Protein AF-A0A3D3AEP1-F1 (afdb_monomer)

Radius of gyration: 13.62 Å; Cα contacts (8 Å, |Δi|>4): 65; chains: 1; bounding box: 34×34×32 Å

Sequence (71 aa):
MVDNSVELRQEVFTSDAWKIIDWLEDDEVTKYLNEGQNVCESIREIIYRINMPILTHLFNQNGSFFMVTTS

Structure (mmCIF, N/CA/C/O backbone):
data_AF-A0A3D3AEP1-F1
#
_entry.id   AF-A0A3D3AEP1-F1
#
loop_
_atom_site.group_PDB
_atom_site.id
_atom_site.type_symbol
_atom_site.label_atom_id
_atom_site.label_alt_id
_atom_site.label_comp_id
_atom_site.label_asym_id
_atom_site.label_entity_id
_atom_site.label_seq_id
_atom_site.pdbx_PDB_ins_code
_atom_site.Cartn_x
_atom_site.Cartn_y
_atom_site.Cartn_z
_atom_site.occupancy
_atom_site.B_iso_or_equiv
_atom_site.auth_seq_id
_atom_site.auth_comp_id
_atom_site.auth_asym_id
_atom_site.auth_atom_id
_atom_site.pdbx_PDB_model_num
ATOM 1 N N . MET A 1 1 ? 20.754 -20.224 -9.743 1.00 50.41 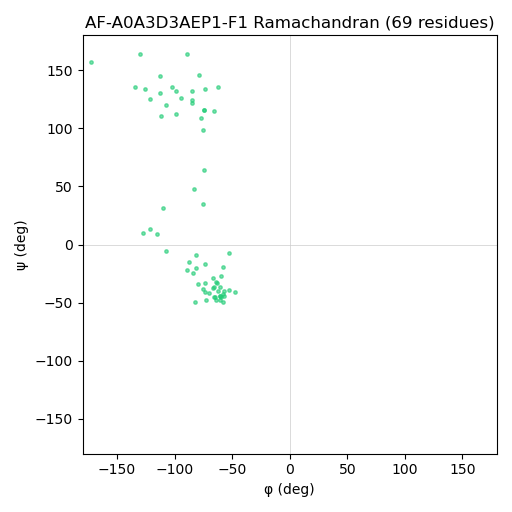1 MET A N 1
ATOM 2 C CA . MET A 1 1 ? 20.429 -19.636 -8.431 1.00 50.41 1 MET A CA 1
ATOM 3 C C . MET A 1 1 ? 19.428 -18.545 -8.728 1.00 50.41 1 MET A C 1
ATOM 5 O O . MET A 1 1 ? 19.761 -17.693 -9.539 1.00 50.41 1 MET A O 1
ATOM 9 N N . VAL A 1 2 ? 18.194 -18.664 -8.240 1.00 62.84 2 VAL A N 1
ATOM 10 C CA . VAL A 1 2 ? 17.224 -17.568 -8.355 1.00 62.84 2 VAL A CA 1
ATOM 11 C C . VAL A 1 2 ? 17.645 -16.573 -7.286 1.00 62.84 2 VAL A C 1
ATOM 13 O O . VAL A 1 2 ? 17.641 -16.907 -6.101 1.00 62.84 2 VAL A O 1
ATOM 16 N N . ASP A 1 3 ? 18.185 -15.447 -7.725 1.00 65.75 3 ASP A N 1
ATOM 17 C CA . ASP A 1 3 ? 18.542 -14.352 -6.841 1.00 65.75 3 ASP A CA 1
ATOM 18 C C . ASP A 1 3 ? 17.229 -13.675 -6.448 1.00 65.75 3 ASP A C 1
ATOM 20 O O . ASP A 1 3 ? 16.665 -12.931 -7.240 1.00 65.75 3 ASP A O 1
ATOM 24 N N . ASN A 1 4 ? 16.691 -14.000 -5.268 1.00 73.31 4 ASN A N 1
ATOM 25 C CA . ASN A 1 4 ? 15.486 -13.354 -4.738 1.00 73.31 4 ASN A CA 1
ATOM 26 C C . ASN A 1 4 ? 15.846 -11.948 -4.237 1.00 73.31 4 ASN A C 1
ATOM 28 O O . ASN A 1 4 ? 15.802 -11.669 -3.033 1.00 73.31 4 ASN A O 1
ATOM 32 N N . SER A 1 5 ? 16.269 -11.080 -5.151 1.00 84.44 5 SER A N 1
ATOM 33 C CA . SER A 1 5 ? 16.592 -9.703 -4.820 1.00 84.44 5 SER A CA 1
ATOM 34 C C . SER A 1 5 ? 15.294 -8.936 -4.565 1.00 84.44 5 SER A C 1
ATOM 36 O O . SER A 1 5 ? 14.295 -9.102 -5.268 1.00 84.44 5 SER A O 1
ATOM 38 N N . VAL A 1 6 ? 15.274 -8.159 -3.484 1.00 88.31 6 VAL A N 1
ATOM 39 C CA . VAL A 1 6 ? 14.130 -7.311 -3.150 1.00 88.31 6 VAL A CA 1
ATOM 40 C C . VAL A 1 6 ? 14.282 -6.001 -3.912 1.00 88.31 6 VAL A C 1
ATOM 42 O O . VAL A 1 6 ? 15.262 -5.281 -3.724 1.00 88.31 6 VAL A O 1
ATOM 45 N N . GLU A 1 7 ? 13.293 -5.679 -4.736 1.00 90.69 7 GLU A N 1
ATOM 46 C CA . GLU A 1 7 ? 13.252 -4.472 -5.556 1.00 90.69 7 GLU A CA 1
ATOM 47 C C . GLU A 1 7 ? 12.138 -3.532 -5.090 1.00 90.69 7 GLU A C 1
ATOM 49 O O . GLU A 1 7 ? 11.060 -3.971 -4.678 1.00 90.69 7 GLU A O 1
ATOM 54 N N . LEU A 1 8 ? 12.390 -2.225 -5.180 1.00 90.25 8 LEU A N 1
ATOM 55 C CA . LEU A 1 8 ? 11.409 -1.181 -4.891 1.00 90.25 8 LEU A CA 1
ATOM 56 C C . LEU A 1 8 ? 10.955 -0.536 -6.197 1.00 90.25 8 LEU A C 1
ATOM 58 O O . LEU A 1 8 ? 11.758 0.066 -6.909 1.00 90.25 8 LEU A O 1
ATOM 62 N N . ARG A 1 9 ? 9.657 -0.622 -6.482 1.00 90.88 9 ARG A N 1
ATOM 63 C CA . ARG A 1 9 ? 9.044 -0.068 -7.691 1.00 90.88 9 ARG A CA 1
ATOM 64 C C . ARG A 1 9 ? 8.111 1.085 -7.345 1.00 90.88 9 ARG A C 1
ATOM 66 O O . ARG A 1 9 ? 7.256 0.938 -6.480 1.00 90.88 9 ARG A O 1
ATOM 73 N N . GLN A 1 10 ? 8.241 2.220 -8.029 1.00 88.06 10 GLN A N 1
ATOM 74 C CA . GLN A 1 10 ? 7.335 3.362 -7.830 1.00 88.06 10 GLN A CA 1
ATOM 75 C C . GLN A 1 10 ? 6.051 3.241 -8.651 1.00 88.06 10 GLN A C 1
ATOM 77 O O . GLN A 1 10 ? 5.030 3.828 -8.302 1.00 88.06 10 GLN A O 1
ATOM 82 N N . GLU A 1 11 ? 6.083 2.487 -9.748 1.00 88.81 11 GLU A N 1
ATOM 83 C CA . GLU A 1 11 ? 4.908 2.194 -10.548 1.00 88.81 11 GLU A CA 1
ATOM 84 C C . GLU A 1 11 ? 3.909 1.350 -9.759 1.00 88.81 11 GLU A C 1
ATOM 86 O O . GLU A 1 11 ? 4.165 0.186 -9.431 1.00 88.81 11 GLU A O 1
ATOM 91 N N . VAL A 1 12 ? 2.748 1.951 -9.496 1.00 88.00 12 VAL A N 1
ATOM 92 C CA . VAL A 1 12 ? 1.592 1.265 -8.922 1.00 88.00 12 VAL A CA 1
ATOM 93 C C . VAL A 1 12 ? 0.647 0.928 -10.062 1.00 88.00 12 VAL A C 1
ATOM 95 O O . VAL A 1 12 ? 0.078 1.826 -10.685 1.00 88.00 12 VAL A O 1
ATOM 98 N N . PHE A 1 13 ? 0.487 -0.358 -10.353 1.00 89.31 13 PHE A N 1
ATOM 99 C CA . PHE A 1 13 ? -0.451 -0.827 -11.367 1.00 89.31 13 PHE A CA 1
ATOM 100 C C . PHE A 1 13 ? -1.829 -1.091 -10.761 1.00 89.31 13 PHE A C 1
ATOM 102 O O . PHE A 1 13 ? -1.974 -1.262 -9.551 1.00 89.31 13 PHE A O 1
ATOM 109 N N . THR A 1 14 ? -2.855 -1.206 -11.602 1.00 88.12 14 THR A N 1
ATOM 110 C CA . THR A 1 14 ? -4.212 -1.576 -11.162 1.00 88.12 14 THR A CA 1
ATOM 111 C C . THR A 1 14 ? -4.226 -2.867 -10.335 1.00 88.12 14 THR A C 1
ATOM 113 O O . THR A 1 14 ? -4.928 -2.954 -9.333 1.00 88.12 14 THR A O 1
ATOM 116 N N . SER A 1 15 ? -3.415 -3.862 -10.710 1.00 88.62 15 SER A N 1
ATOM 117 C CA . SER A 1 15 ? -3.271 -5.112 -9.952 1.00 88.62 15 SER A CA 1
ATOM 118 C C . SER A 1 15 ? -2.673 -4.911 -8.561 1.00 88.62 15 SER A C 1
ATOM 120 O O . SER A 1 15 ? -3.007 -5.652 -7.644 1.00 88.62 15 SER A O 1
ATOM 122 N N . ASP A 1 16 ? -1.783 -3.931 -8.401 1.00 89.56 16 ASP A N 1
ATOM 123 C CA . ASP A 1 16 ? -1.214 -3.591 -7.097 1.00 89.56 16 ASP A CA 1
ATOM 124 C C . ASP A 1 16 ? -2.248 -2.858 -6.247 1.00 89.56 16 ASP A C 1
ATOM 126 O O . ASP A 1 16 ? -2.406 -3.170 -5.074 1.00 89.56 16 ASP A O 1
ATOM 130 N N . ALA A 1 17 ? -3.015 -1.948 -6.853 1.00 88.50 17 ALA A N 1
ATOM 131 C CA . ALA A 1 17 ? -4.084 -1.231 -6.170 1.00 88.50 17 ALA A CA 1
ATOM 132 C C . ALA A 1 17 ? -5.165 -2.175 -5.618 1.00 88.50 17 ALA A C 1
ATOM 134 O O . ALA A 1 17 ? -5.634 -1.962 -4.505 1.00 88.50 17 ALA A O 1
ATOM 135 N N . TRP A 1 18 ? -5.500 -3.256 -6.331 1.00 89.00 18 TRP A N 1
ATOM 136 C CA . TRP A 1 18 ? -6.380 -4.301 -5.795 1.00 89.00 18 TRP A CA 1
ATOM 137 C C . TRP A 1 18 ? -5.800 -5.004 -4.562 1.00 89.00 18 TRP A C 1
ATOM 139 O O . TRP A 1 18 ? -6.538 -5.246 -3.615 1.00 89.00 18 TRP A O 1
ATOM 149 N N . LYS A 1 19 ? -4.490 -5.286 -4.535 1.00 89.88 19 LYS A N 1
ATOM 150 C CA . LYS A 1 19 ? -3.829 -5.853 -3.344 1.00 89.88 19 LYS A CA 1
ATOM 151 C C . LYS A 1 19 ? -3.824 -4.872 -2.174 1.00 89.88 19 LYS A C 1
ATOM 153 O O . LYS A 1 19 ? -3.958 -5.290 -1.033 1.00 89.88 19 LYS A O 1
ATOM 158 N N . ILE A 1 20 ? -3.660 -3.580 -2.457 1.00 87.81 20 ILE A N 1
ATOM 159 C CA . ILE A 1 20 ? -3.726 -2.528 -1.438 1.00 87.81 20 ILE A CA 1
ATOM 160 C C . ILE A 1 20 ? -5.138 -2.464 -0.849 1.00 87.81 20 ILE A C 1
ATOM 162 O O . ILE A 1 20 ? -5.267 -2.430 0.364 1.00 87.81 20 ILE A O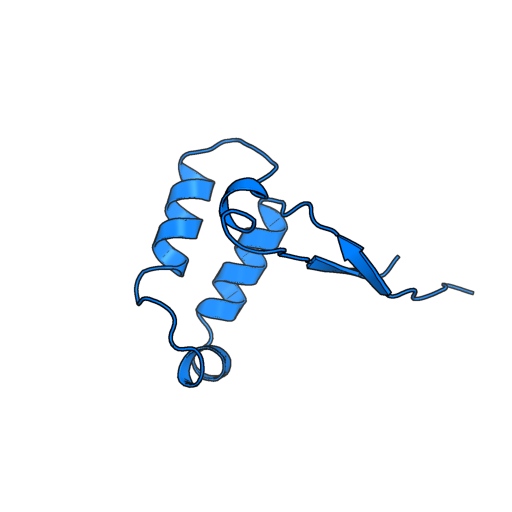 1
ATOM 166 N N . ILE A 1 21 ? -6.185 -2.501 -1.681 1.00 88.12 21 ILE A N 1
ATOM 167 C CA . ILE A 1 21 ? -7.577 -2.540 -1.207 1.00 88.12 21 ILE A CA 1
ATOM 168 C C . ILE A 1 21 ? -7.813 -3.751 -0.301 1.00 88.12 21 ILE A C 1
ATOM 170 O O . ILE A 1 21 ? -8.328 -3.574 0.793 1.00 88.12 21 ILE A O 1
ATOM 174 N N . ASP A 1 22 ? -7.406 -4.94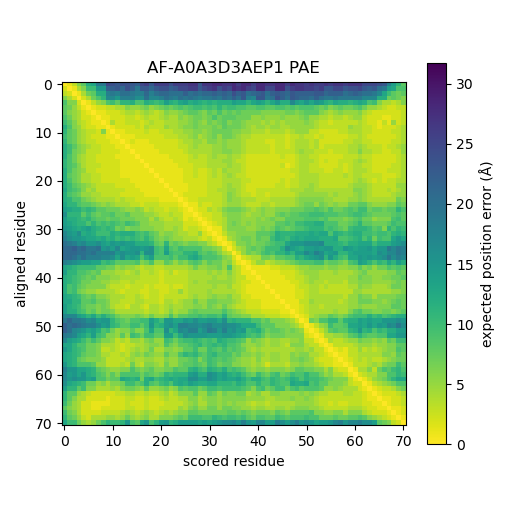7 -0.729 1.00 88.75 22 ASP A N 1
ATOM 175 C CA . ASP A 1 22 ? -7.551 -6.181 0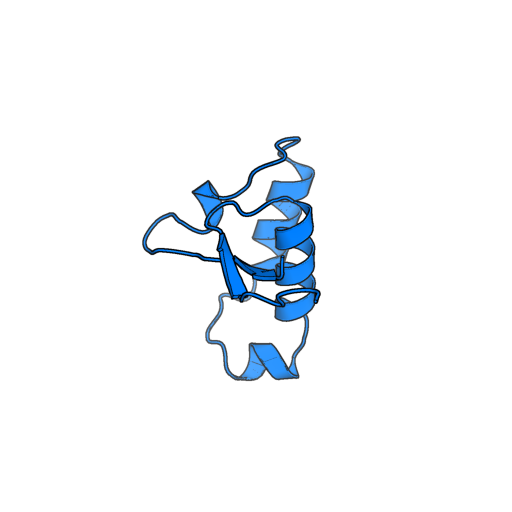.057 1.00 88.75 22 ASP A CA 1
ATOM 176 C C . ASP A 1 22 ? -6.852 -6.070 1.425 1.00 88.75 22 ASP A C 1
ATOM 178 O O . ASP A 1 22 ? -7.430 -6.395 2.457 1.00 88.75 22 ASP A O 1
ATOM 182 N N . TRP A 1 23 ? -5.645 -5.495 1.454 1.00 86.75 23 TRP A N 1
ATOM 183 C CA . TRP A 1 23 ? -4.902 -5.243 2.692 1.00 86.75 23 TRP A CA 1
ATOM 184 C C . TRP A 1 23 ? -5.574 -4.205 3.603 1.00 86.75 23 TRP A C 1
ATOM 186 O O . TRP A 1 23 ? -5.561 -4.355 4.821 1.00 86.75 23 TRP A O 1
ATOM 196 N N . LEU A 1 24 ? -6.178 -3.165 3.023 1.00 84.75 24 LEU A N 1
ATOM 197 C CA . LEU A 1 24 ? -6.897 -2.115 3.750 1.00 84.75 24 LEU A CA 1
ATOM 198 C C . LEU A 1 24 ? -8.333 -2.505 4.139 1.00 84.75 24 LEU A C 1
ATOM 200 O O . LEU A 1 24 ? -8.994 -1.778 4.875 1.00 84.75 24 LEU A O 1
ATOM 204 N N . GLU A 1 25 ? -8.851 -3.628 3.653 1.00 85.75 25 GLU A N 1
ATOM 205 C CA . GLU A 1 25 ? -10.112 -4.206 4.131 1.00 85.75 25 GLU A CA 1
ATOM 206 C C . GLU A 1 25 ? -9.902 -5.130 5.339 1.00 85.75 25 GLU A C 1
ATOM 208 O O . GLU A 1 25 ? -10.861 -5.441 6.049 1.00 85.75 25 GLU A O 1
ATOM 213 N N . ASP A 1 26 ? -8.659 -5.541 5.607 1.00 86.62 26 ASP A N 1
ATOM 214 C CA . ASP A 1 26 ? -8.314 -6.349 6.771 1.00 86.62 26 ASP A CA 1
ATOM 215 C C . ASP A 1 26 ? -8.324 -5.493 8.053 1.00 86.62 26 ASP A C 1
ATOM 217 O O . ASP A 1 26 ? -7.537 -4.557 8.236 1.00 86.62 26 ASP A O 1
ATOM 221 N N . ASP A 1 27 ? -9.235 -5.823 8.970 1.00 80.81 27 ASP A N 1
ATOM 222 C CA . ASP A 1 27 ? -9.394 -5.140 10.258 1.00 80.81 27 ASP A CA 1
ATOM 223 C C . ASP A 1 27 ? -8.143 -5.278 11.143 1.00 80.81 27 ASP A C 1
ATOM 225 O O . ASP A 1 27 ? -7.763 -4.337 11.840 1.00 80.81 27 ASP A O 1
ATOM 229 N N . GLU A 1 28 ? -7.423 -6.404 11.071 1.00 82.88 28 GLU A N 1
ATOM 230 C CA . GLU A 1 28 ? -6.200 -6.604 11.858 1.00 82.88 28 GLU A CA 1
ATOM 231 C C . GLU A 1 28 ? -5.076 -5.655 11.428 1.00 82.88 28 GLU A C 1
ATOM 233 O O . GLU A 1 28 ? -4.228 -5.276 12.245 1.00 82.88 28 GLU A O 1
ATOM 238 N N . VAL A 1 29 ? -5.092 -5.253 10.159 1.00 78.88 29 VAL A N 1
ATOM 239 C CA . VAL A 1 29 ? -4.161 -4.296 9.567 1.00 78.88 29 VAL A CA 1
ATOM 240 C C . VAL A 1 29 ? -4.604 -2.867 9.868 1.00 78.88 29 VAL A C 1
ATOM 242 O O . VAL A 1 29 ? -3.809 -2.049 10.339 1.00 78.88 29 VAL A O 1
ATOM 245 N N . THR A 1 30 ? -5.876 -2.560 9.618 1.00 78.88 30 THR A N 1
ATOM 246 C CA . THR A 1 30 ? -6.389 -1.186 9.659 1.00 78.88 30 THR A CA 1
ATOM 247 C C . THR A 1 30 ? -6.727 -0.678 11.050 1.00 78.88 30 THR A C 1
ATOM 249 O O . THR A 1 30 ? -6.687 0.531 11.261 1.00 78.88 30 THR A O 1
ATOM 252 N N . LYS A 1 31 ? -6.938 -1.545 12.049 1.00 77.94 31 LYS A N 1
ATOM 253 C CA . LYS A 1 31 ? -7.217 -1.121 13.438 1.00 77.94 31 LYS A CA 1
ATOM 254 C C . LYS A 1 31 ? -6.133 -0.238 14.068 1.00 77.94 31 LYS A C 1
ATOM 256 O O . LYS A 1 31 ? -6.394 0.444 15.059 1.00 77.94 31 LYS A O 1
ATOM 261 N N . TYR A 1 32 ? -4.917 -0.257 13.520 1.00 77.94 32 TYR A N 1
ATOM 262 C CA . TYR A 1 32 ? -3.801 0.596 13.946 1.00 77.94 32 TYR A CA 1
ATOM 263 C C . TYR A 1 32 ? -3.472 1.719 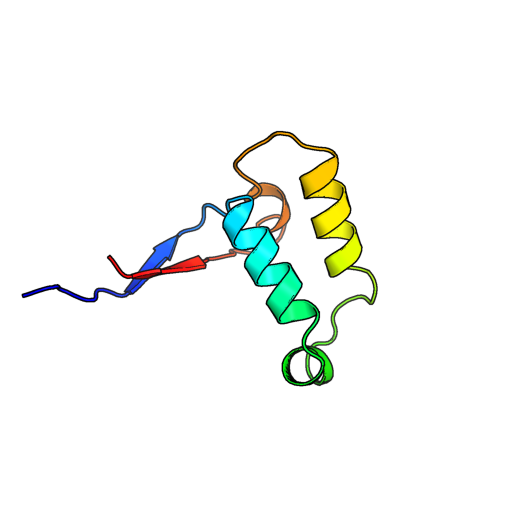12.958 1.00 77.94 32 TYR A C 1
ATOM 265 O O . TYR A 1 32 ? -2.628 2.568 13.256 1.00 77.94 32 TYR A O 1
ATOM 273 N N . LEU A 1 33 ? -4.124 1.738 11.797 1.00 72.81 33 LEU A N 1
ATOM 274 C CA . LEU A 1 33 ? -3.953 2.764 10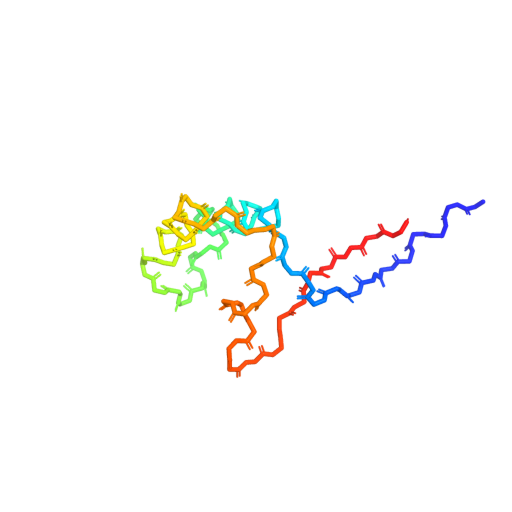.783 1.00 72.81 33 LEU A CA 1
ATOM 275 C C . LEU A 1 33 ? -5.024 3.834 10.985 1.00 72.81 33 LEU A C 1
ATOM 277 O O . LEU A 1 33 ? -6.218 3.560 11.029 1.00 72.81 33 LEU A O 1
ATOM 281 N N . ASN A 1 34 ? -4.601 5.091 11.095 1.00 68.19 34 ASN A N 1
ATOM 282 C CA . ASN A 1 34 ? -5.523 6.225 11.159 1.00 68.19 34 ASN A CA 1
ATOM 283 C C . ASN A 1 34 ? -5.950 6.646 9.743 1.00 68.19 34 ASN A C 1
ATOM 285 O O . ASN A 1 34 ? -5.816 7.808 9.356 1.00 68.19 34 ASN A O 1
ATOM 289 N N . GLU A 1 35 ? -6.349 5.673 8.930 1.00 66.75 35 GLU A N 1
ATOM 290 C CA . GLU A 1 35 ? -6.777 5.926 7.563 1.00 66.75 35 GLU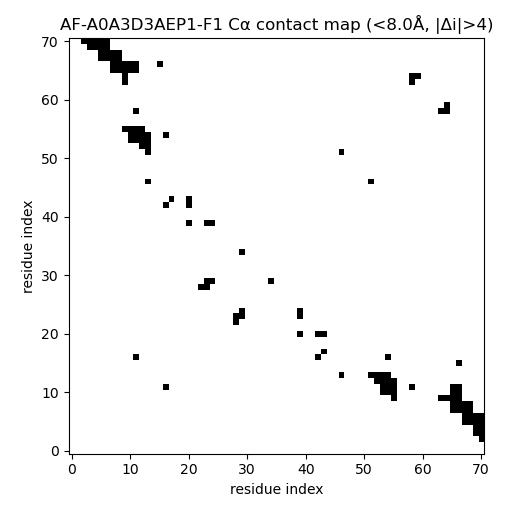 A CA 1
ATOM 291 C C . GLU A 1 35 ? -8.206 6.463 7.536 1.00 66.75 35 GLU A C 1
ATOM 293 O O . GLU A 1 35 ? -9.053 6.133 8.367 1.0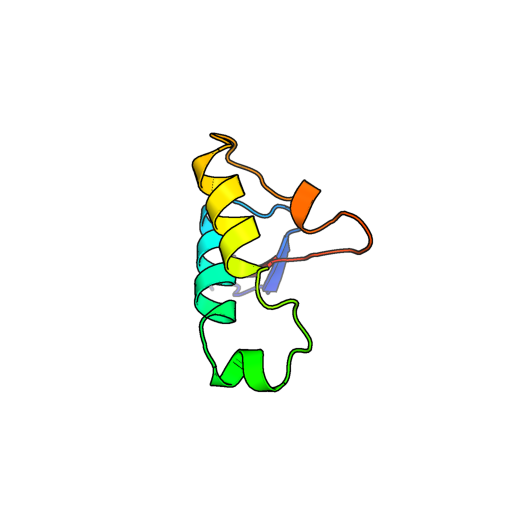0 66.75 35 GLU A O 1
ATOM 298 N N . GLY A 1 36 ? -8.480 7.346 6.575 1.00 64.94 36 GLY A N 1
ATOM 299 C CA . GLY A 1 36 ? -9.834 7.837 6.371 1.00 64.94 36 GLY A CA 1
ATOM 300 C C . GLY A 1 36 ? -10.750 6.673 5.996 1.00 64.94 36 GLY A C 1
ATOM 301 O O . GLY A 1 36 ? -10.404 5.887 5.121 1.00 64.94 36 GLY A O 1
ATOM 302 N N . GLN A 1 37 ? -11.945 6.609 6.589 1.00 63.41 37 GLN A N 1
ATOM 303 C CA . GLN A 1 37 ? -12.941 5.539 6.380 1.00 63.41 37 GLN A CA 1
ATOM 304 C C . GLN A 1 37 ? -13.315 5.242 4.908 1.00 63.41 37 GLN A C 1
ATOM 306 O O . GLN A 1 37 ? -14.016 4.274 4.647 1.00 63.41 37 GLN A O 1
ATOM 311 N N . ASN A 1 38 ? -12.854 6.044 3.943 1.00 75.19 38 ASN A N 1
ATOM 312 C CA . ASN A 1 38 ? -13.245 5.983 2.535 1.00 75.19 38 ASN A CA 1
ATOM 313 C C . ASN A 1 38 ? -12.066 5.754 1.567 1.00 75.19 38 ASN A C 1
ATOM 315 O O . ASN A 1 38 ? -12.227 5.966 0.362 1.00 75.19 38 ASN A O 1
ATOM 319 N N . VAL A 1 39 ? -10.877 5.369 2.050 1.00 79.44 39 VAL A N 1
ATOM 320 C CA . VAL A 1 39 ? -9.702 5.154 1.179 1.00 79.44 39 VAL A CA 1
ATOM 321 C C . VAL A 1 39 ? -9.939 3.990 0.208 1.00 79.44 39 VAL A C 1
ATOM 323 O O . VAL A 1 39 ? -9.765 4.172 -0.997 1.00 79.44 39 VAL A O 1
ATOM 326 N N . CYS A 1 40 ? -10.432 2.841 0.684 1.00 83.19 40 CYS A N 1
ATOM 327 C CA . CYS A 1 40 ? -10.725 1.678 -0.167 1.00 83.19 40 CYS A CA 1
ATOM 328 C C . CYS A 1 40 ? -11.760 1.993 -1.258 1.00 83.19 40 CYS A C 1
ATOM 330 O O . CYS A 1 40 ? -11.546 1.671 -2.428 1.00 83.19 40 CYS A O 1
ATOM 332 N N . GLU A 1 41 ? -12.847 2.685 -0.896 1.00 84.69 41 GLU A N 1
ATOM 333 C CA . GLU A 1 41 ? -13.871 3.134 -1.851 1.00 84.69 41 GLU A CA 1
ATOM 334 C C . GLU A 1 41 ? -13.287 4.081 -2.900 1.00 84.69 41 GLU A C 1
ATOM 336 O O . GLU A 1 41 ? -13.515 3.901 -4.094 1.00 84.69 41 GLU A O 1
ATOM 341 N N . SER A 1 42 ? -12.463 5.042 -2.472 1.00 83.38 42 SER A N 1
ATOM 342 C CA . SER A 1 42 ? -11.822 5.998 -3.381 1.00 83.38 42 SER A CA 1
ATOM 343 C C . SER A 1 42 ? -10.926 5.288 -4.399 1.00 83.38 42 SER A C 1
ATOM 345 O O . SER A 1 42 ? -10.990 5.587 -5.591 1.00 83.38 42 SER A O 1
ATOM 347 N N . ILE A 1 43 ? -10.122 4.310 -3.963 1.00 84.44 43 ILE A N 1
ATOM 348 C CA . ILE A 1 43 ? -9.265 3.533 -4.870 1.00 84.44 43 ILE A CA 1
ATOM 349 C C . ILE A 1 43 ? -10.127 2.699 -5.831 1.00 84.44 43 ILE A C 1
ATOM 351 O O . ILE A 1 43 ? -9.869 2.716 -7.038 1.00 84.44 43 ILE A O 1
ATOM 355 N N . ARG A 1 44 ? -11.179 2.022 -5.342 1.00 87.56 44 ARG A N 1
ATOM 356 C CA . ARG A 1 44 ? -12.084 1.222 -6.189 1.00 87.56 44 ARG A CA 1
ATOM 357 C C . ARG A 1 44 ? -12.779 2.077 -7.244 1.00 87.56 44 ARG A C 1
ATOM 359 O O . ARG A 1 44 ? -12.754 1.716 -8.420 1.00 87.56 44 ARG A O 1
ATOM 366 N N . GLU A 1 45 ? -13.345 3.223 -6.872 1.00 86.69 45 GLU A N 1
ATOM 367 C CA . GLU A 1 45 ? -13.978 4.133 -7.831 1.00 86.69 45 GLU A CA 1
ATOM 368 C C . GLU A 1 45 ? -13.014 4.567 -8.933 1.00 86.69 45 GLU A C 1
ATOM 370 O O . GLU A 1 45 ? -13.397 4.641 -10.102 1.00 86.69 45 GLU A O 1
ATOM 375 N N . ILE A 1 46 ? -11.756 4.830 -8.583 1.00 83.75 46 ILE A N 1
ATOM 376 C CA . ILE A 1 46 ? -10.753 5.258 -9.551 1.00 83.75 46 ILE A CA 1
ATOM 377 C C . ILE A 1 46 ? -10.368 4.115 -10.496 1.00 83.75 46 ILE A C 1
ATOM 379 O O . ILE A 1 46 ? -10.302 4.336 -11.705 1.00 83.75 46 ILE A O 1
ATOM 383 N N . ILE A 1 47 ? -10.196 2.892 -9.988 1.00 84.75 47 ILE A N 1
ATOM 384 C CA . ILE A 1 47 ? -9.968 1.705 -10.827 1.00 84.75 47 ILE A CA 1
ATOM 385 C C . ILE A 1 47 ? -11.116 1.515 -11.829 1.00 84.75 47 ILE A C 1
ATOM 387 O O . ILE A 1 47 ? -10.873 1.255 -13.004 1.00 84.75 47 ILE A O 1
ATOM 391 N N . TYR A 1 48 ? -12.367 1.668 -11.387 1.00 83.19 48 TYR A N 1
ATOM 392 C CA . TYR A 1 48 ? -13.533 1.501 -12.259 1.00 83.19 48 TYR A CA 1
ATOM 393 C C . TYR A 1 48 ? -13.726 2.658 -13.247 1.00 83.19 48 TYR A C 1
ATOM 395 O O . TYR A 1 48 ? -14.210 2.441 -14.359 1.00 83.19 48 TYR A O 1
ATOM 403 N N . ARG A 1 49 ? -13.371 3.891 -12.865 1.00 81.19 49 ARG A N 1
ATOM 404 C CA . ARG A 1 49 ? -13.510 5.079 -13.723 1.00 81.19 49 ARG A CA 1
ATOM 405 C C . ARG A 1 49 ? -12.400 5.198 -14.754 1.00 81.19 49 ARG A C 1
ATOM 407 O O . ARG A 1 49 ? -12.637 5.737 -15.835 1.00 81.19 49 ARG A O 1
ATOM 414 N N . ILE A 1 50 ? -11.191 4.767 -14.414 1.00 69.06 50 ILE A N 1
ATOM 415 C CA . ILE A 1 50 ? -10.011 5.007 -15.230 1.00 69.06 50 ILE A CA 1
ATOM 416 C C . ILE A 1 50 ? -9.529 3.678 -15.810 1.00 69.06 50 ILE A C 1
ATOM 418 O O . ILE A 1 50 ? -8.948 2.855 -15.115 1.00 69.06 50 ILE A O 1
ATOM 422 N N . ASN A 1 51 ? -9.679 3.500 -17.125 1.00 65.81 51 ASN A N 1
ATOM 423 C CA . ASN A 1 51 ? -9.097 2.372 -17.866 1.00 65.81 51 ASN A CA 1
ATOM 424 C C . ASN A 1 51 ? -7.571 2.541 -18.074 1.00 65.81 51 ASN A C 1
ATOM 426 O O . ASN A 1 51 ? -7.039 2.237 -19.141 1.00 65.81 51 ASN A O 1
ATOM 430 N N . MET A 1 52 ? -6.877 3.130 -17.095 1.00 69.38 52 MET A N 1
ATOM 431 C CA . MET A 1 52 ? -5.437 3.374 -17.129 1.00 69.38 52 MET A CA 1
ATOM 432 C C . MET A 1 52 ? -4.728 2.276 -16.335 1.00 69.38 52 MET A C 1
ATOM 434 O O . MET A 1 52 ? -5.106 2.011 -15.195 1.00 69.38 52 MET A O 1
ATOM 438 N N . PRO A 1 53 ? -3.667 1.672 -16.888 1.00 70.75 53 PRO A N 1
ATOM 439 C CA . PRO A 1 53 ? -2.950 0.591 -16.218 1.00 70.75 53 PRO A CA 1
ATOM 440 C C . PRO A 1 53 ? -2.073 1.068 -15.049 1.00 70.75 53 PRO A C 1
ATOM 442 O O . PRO A 1 53 ? -1.656 0.242 -14.242 1.00 70.75 53 PRO A O 1
ATOM 445 N N . ILE A 1 54 ? -1.776 2.372 -14.959 1.00 78.69 54 ILE A N 1
ATOM 446 C CA . ILE A 1 54 ? -0.832 2.955 -13.995 1.00 78.69 54 ILE A CA 1
ATOM 447 C C . ILE A 1 54 ? -1.548 4.002 -13.138 1.00 78.69 54 ILE A C 1
ATOM 449 O O . ILE A 1 54 ? -2.123 4.961 -13.653 1.00 78.69 54 ILE A O 1
ATOM 453 N N . LEU A 1 55 ? -1.465 3.823 -11.822 1.00 79.88 55 LEU A N 1
ATOM 454 C CA . LEU A 1 55 ? -2.130 4.616 -10.789 1.00 79.88 55 LEU A CA 1
ATOM 455 C C . LEU A 1 55 ? -1.137 5.380 -9.899 1.00 79.88 55 LEU A C 1
ATOM 457 O O . LEU A 1 55 ? -1.545 5.997 -8.920 1.00 79.88 55 LEU A O 1
ATOM 461 N N . THR A 1 56 ? 0.155 5.397 -10.247 1.00 82.31 56 THR A N 1
ATOM 462 C CA . THR A 1 56 ? 1.241 6.032 -9.473 1.00 82.31 56 THR A CA 1
ATOM 463 C C . THR A 1 56 ? 0.919 7.447 -9.002 1.00 82.31 56 THR A C 1
ATOM 465 O O . THR A 1 56 ? 1.210 7.793 -7.862 1.00 82.31 56 THR A O 1
ATOM 468 N N . HIS A 1 57 ? 0.286 8.268 -9.847 1.00 76.69 57 HIS A N 1
ATOM 469 C CA . HIS A 1 57 ? -0.076 9.641 -9.488 1.00 76.69 57 HIS A CA 1
ATOM 470 C C . HIS A 1 57 ? -1.015 9.719 -8.274 1.00 76.69 57 HIS A C 1
ATOM 472 O O . HIS A 1 57 ? -0.971 10.712 -7.566 1.00 76.69 57 HIS A O 1
ATOM 478 N N . LEU A 1 58 ? -1.835 8.705 -7.996 1.00 76.44 58 LEU A N 1
ATOM 479 C CA . LEU A 1 58 ? -2.733 8.702 -6.834 1.00 76.44 58 LEU A CA 1
ATOM 480 C C . LEU A 1 58 ? -1.988 8.440 -5.529 1.00 76.44 58 LEU A C 1
ATOM 482 O O . LEU A 1 58 ? -2.296 9.042 -4.508 1.00 76.44 58 LEU A O 1
ATOM 486 N N . PHE A 1 59 ? -0.997 7.555 -5.580 1.00 77.25 59 PHE A N 1
ATOM 487 C CA . PHE A 1 59 ? -0.257 7.110 -4.402 1.00 77.25 59 PHE A CA 1
ATOM 488 C C . PHE A 1 59 ? 0.956 7.997 -4.101 1.00 77.25 59 PHE A C 1
ATOM 490 O O . PHE A 1 59 ? 1.410 8.052 -2.964 1.00 77.25 59 PHE A O 1
ATOM 497 N N . ASN A 1 60 ? 1.462 8.727 -5.098 1.00 74.69 60 ASN A N 1
ATOM 498 C CA . ASN A 1 60 ? 2.703 9.499 -5.018 1.00 74.69 60 ASN A CA 1
ATOM 499 C C . ASN A 1 60 ? 2.459 11.027 -5.019 1.00 74.69 60 ASN A C 1
ATOM 501 O O . ASN A 1 60 ? 3.244 11.780 -5.590 1.00 74.69 60 ASN A O 1
ATOM 505 N N . GLN A 1 61 ? 1.333 11.502 -4.458 1.00 69.50 61 GLN A N 1
ATOM 506 C CA . GLN A 1 61 ? 0.946 12.927 -4.530 1.00 69.50 61 GLN A CA 1
ATOM 507 C C . GLN A 1 61 ? 1.796 13.834 -3.632 1.00 69.50 61 GLN A C 1
ATOM 509 O O . GLN A 1 61 ? 2.286 14.857 -4.100 1.00 69.50 61 GLN A O 1
ATOM 514 N N . ASN A 1 62 ? 1.997 13.452 -2.366 1.00 69.62 62 ASN A N 1
ATOM 515 C CA . ASN A 1 62 ? 2.716 14.261 -1.368 1.00 69.62 62 ASN A CA 1
ATOM 516 C C . ASN A 1 62 ? 3.860 13.496 -0.670 1.00 69.62 62 ASN A C 1
ATOM 518 O O . ASN A 1 62 ? 4.411 13.976 0.320 1.00 69.62 62 ASN A O 1
ATOM 522 N N . GLY A 1 63 ? 4.220 12.307 -1.157 1.00 73.44 63 GLY A N 1
ATOM 523 C CA . GLY A 1 63 ? 5.273 11.472 -0.582 1.00 73.44 63 GLY A CA 1
ATOM 524 C C . GLY A 1 63 ? 5.576 10.264 -1.459 1.00 73.44 63 GLY A C 1
ATOM 525 O O . GLY A 1 63 ? 4.731 9.861 -2.249 1.00 73.44 63 GLY A O 1
ATOM 526 N N . SER A 1 64 ? 6.776 9.701 -1.312 1.00 81.69 64 SER A N 1
ATOM 527 C CA . SER A 1 64 ? 7.233 8.576 -2.127 1.00 81.69 64 SER A CA 1
ATOM 528 C C . SER A 1 64 ? 6.554 7.272 -1.715 1.00 81.69 64 SER A C 1
ATOM 530 O O . SER A 1 64 ? 6.786 6.773 -0.613 1.00 81.69 64 SER A O 1
ATOM 532 N N . PHE A 1 65 ? 5.766 6.697 -2.620 1.00 85.50 65 PHE A N 1
ATOM 533 C CA . PHE A 1 65 ? 5.162 5.376 -2.455 1.00 85.50 65 PHE A CA 1
ATOM 534 C C . PHE A 1 65 ? 5.925 4.332 -3.277 1.00 85.50 65 PHE A C 1
ATOM 536 O O . PHE A 1 65 ? 6.264 4.580 -4.435 1.00 85.50 65 PHE A O 1
ATOM 543 N N . PHE A 1 66 ? 6.189 3.166 -2.683 1.00 87.88 66 PHE A N 1
ATOM 544 C CA . PHE A 1 66 ? 6.909 2.074 -3.334 1.00 87.88 66 PHE A CA 1
ATOM 545 C C . PHE A 1 66 ? 6.203 0.739 -3.104 1.00 87.88 66 PHE A C 1
ATOM 547 O O . PHE A 1 66 ? 5.851 0.397 -1.978 1.00 87.88 66 PHE A O 1
ATOM 554 N N . MET A 1 67 ? 6.079 -0.044 -4.170 1.00 90.00 67 MET A N 1
ATOM 555 C CA . MET A 1 67 ? 5.759 -1.462 -4.112 1.00 90.00 67 MET A CA 1
ATOM 556 C C . MET A 1 67 ? 7.040 -2.260 -3.895 1.00 90.00 67 MET A C 1
ATOM 558 O O . MET A 1 67 ? 8.027 -2.066 -4.605 1.00 90.00 67 MET A O 1
ATOM 562 N N . VAL A 1 68 ? 7.010 -3.184 -2.939 1.00 90.69 68 VAL A N 1
ATOM 563 C CA . VAL A 1 68 ? 8.080 -4.166 -2.753 1.00 90.69 68 VAL A CA 1
ATOM 564 C C . VAL A 1 68 ? 7.812 -5.347 -3.682 1.00 90.69 68 VAL A C 1
ATOM 566 O O . VAL A 1 68 ? 6.732 -5.938 -3.648 1.00 90.69 68 VAL A O 1
ATOM 569 N N . THR A 1 69 ? 8.784 -5.682 -4.522 1.00 87.56 69 THR A N 1
ATOM 570 C CA . THR A 1 69 ? 8.711 -6.791 -5.482 1.00 87.56 69 THR A CA 1
ATOM 571 C C . THR A 1 69 ? 9.945 -7.679 -5.372 1.00 87.56 69 THR A C 1
ATOM 573 O O . THR A 1 69 ? 10.941 -7.294 -4.763 1.00 87.56 69 THR A O 1
ATOM 576 N N . THR A 1 70 ? 9.869 -8.881 -5.930 1.00 86.00 70 THR A N 1
ATOM 577 C CA . THR A 1 70 ? 10.989 -9.826 -6.003 1.00 86.00 70 THR A CA 1
ATOM 578 C C . THR A 1 70 ? 11.195 -10.230 -7.455 1.00 86.00 70 THR A C 1
ATOM 580 O O . THR A 1 70 ? 10.198 -10.531 -8.123 1.00 86.00 70 THR A O 1
ATOM 583 N N . SER A 1 71 ? 12.445 -10.216 -7.922 1.00 70.06 71 SER A N 1
ATOM 584 C CA . SER A 1 71 ? 12.842 -10.625 -9.278 1.00 70.06 71 SER A CA 1
ATOM 585 C C . SER A 1 71 ? 12.907 -12.139 -9.478 1.00 70.06 71 SER A C 1
ATOM 587 O O . SER A 1 71 ? 13.075 -12.880 -8.483 1.00 70.06 71 SER A O 1
#

Foldseek 3Di:
DQPFDKDWALWDFLVNLVVVLVQCVDCVNCVPPPDDPCPSVVSVVCSVVDPDGTDSCVVPVPHGDIDIDTD

pLDDT: mean 80.52, std 8.74, range [50.41, 90.88]

Mean predicted aligned error: 6.95 Å

Solvent-accessible surface area (backbone atoms only — not comparable to full-atom values): 4423 Å² total; per-residue (Å²): 132,88,65,76,47,81,42,79,36,59,76,33,33,55,73,50,50,52,54,51,37,58,51,65,66,34,61,88,60,36,76,78,49,93,66,65,98,54,54,59,58,54,52,50,54,46,59,74,71,40,99,56,68,66,48,32,73,76,62,45,70,91,51,93,46,66,45,81,45,69,101

Secondary structure (DSSP, 8-st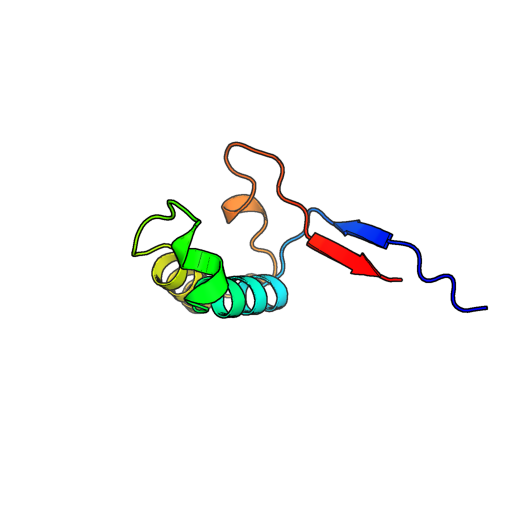ate):
-----EEEE---BHHHHHHHHHHHH-HHHHTT----TTHHHHHHHHHHH---SB-HHHHSSSS---EEEE-